Protein AF-A0A962HMC5-F1 (afdb_monomer)

Solvent-accessible surface area (backbone atoms only — not comparable to full-atom values): 5911 Å² total; per-residue (Å²): 144,56,72,70,59,53,52,52,27,29,50,52,40,50,54,43,51,53,44,22,71,74,70,74,47,76,68,97,73,74,73,48,78,47,66,48,95,51,89,89,47,53,77,46,81,44,69,82,60,66,77,52,39,62,54,16,44,52,54,43,50,52,52,51,51,52,50,49,52,26,64,74,68,76,48,77,93,68,88,63,99,66,74,98,73,76,86,82,81,79,83,78,131

Nearest PDB structures (foldseek):
  3l0a-assembly1_A  TM=6.924E-01  e=1.196E-01  Agathobacter rectalis ATCC 33656
  6ctd-assembly2_H  TM=3.389E-01  e=4.629E+00  Mycobacterium tuberculosis H37Ra
  3zqq-assembly1_C  TM=2.332E-01  e=1.598E+00  Bacillus phage SF6
  3z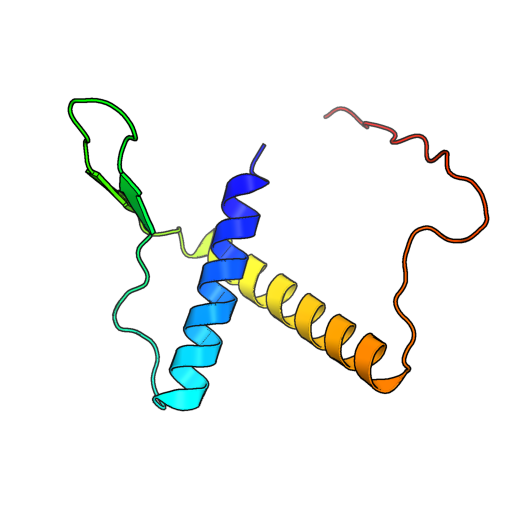qo-assembly1_A  TM=3.886E-01  e=7.878E+00  Bacillus phage SF6

Mean predicted aligned error: 8.07 Å

Sequence (93 aa):
DHSGLDSYAIQQAHYSAVYRHIAGHDPAAFVFLAVEKTPPYAIGIYQLPESLLMRAQTDWRAALNFWAECTASSQYPGYGNDDLMTVIDFYSK

Radius of gyration: 18.17 Å; Cα contacts (8 Å, |Δi|>4): 59; chains: 1; bounding box: 48×34×41 Å

Foldseek 3Di:
DCVVVLVVLLVCLVVQVVCCVVVVDGDPADWDWDFDPDPPRDIDIDDDDVVSNVVSNVVNVVVVVVVVVCVVVVHDDDPPPPDPDDDDDPPDD

Structure (mmCIF, N/CA/C/O backbone):
data_AF-A0A962HMC5-F1
#
_entry.id   AF-A0A962HMC5-F1
#
loop_
_atom_site.group_PDB
_atom_site.id
_atom_site.type_symbol
_atom_site.label_atom_id
_atom_site.label_alt_id
_atom_site.label_comp_id
_atom_site.label_asym_id
_atom_site.label_entity_id
_atom_site.label_seq_id
_atom_site.pdbx_PDB_ins_code
_atom_site.Cartn_x
_atom_site.Cartn_y
_atom_site.Cartn_z
_atom_site.occupancy
_atom_site.B_iso_or_equiv
_atom_site.auth_seq_id
_atom_site.auth_comp_id
_atom_site.auth_asym_id
_atom_site.auth_atom_id
_atom_site.pdbx_PDB_model_num
ATOM 1 N N . ASP A 1 1 ? 7.507 13.950 10.495 1.00 45.34 1 ASP A N 1
ATOM 2 C CA . ASP A 1 1 ? 7.184 12.586 10.942 1.00 45.34 1 ASP A CA 1
ATOM 3 C C . ASP A 1 1 ? 5.888 12.158 10.252 1.00 45.34 1 ASP A C 1
ATOM 5 O O . ASP A 1 1 ? 4.808 12.486 10.720 1.00 45.34 1 ASP A O 1
ATOM 9 N N . HIS A 1 2 ? 6.007 11.576 9.054 1.00 51.59 2 HIS A N 1
ATOM 10 C CA . HIS A 1 2 ? 4.885 11.133 8.203 1.00 51.59 2 HIS A CA 1
ATOM 11 C C . HIS A 1 2 ? 5.118 9.721 7.630 1.00 51.59 2 HIS A C 1
ATOM 13 O O . HIS A 1 2 ? 4.340 9.245 6.808 1.00 51.59 2 HIS A O 1
ATOM 19 N N . SER A 1 3 ? 6.172 9.026 8.074 1.00 61.34 3 SER A N 1
ATOM 20 C CA . SER A 1 3 ? 6.662 7.782 7.458 1.00 61.34 3 SER A CA 1
ATOM 21 C C . SER A 1 3 ? 5.632 6.646 7.471 1.00 61.34 3 SER A C 1
ATOM 23 O O . SER A 1 3 ? 5.569 5.845 6.536 1.00 61.34 3 SER A O 1
ATOM 25 N N . GLY A 1 4 ? 4.785 6.594 8.504 1.00 69.94 4 GLY A N 1
ATOM 26 C CA . GLY A 1 4 ? 3.696 5.621 8.588 1.00 69.94 4 GLY A CA 1
ATOM 27 C C . GLY A 1 4 ? 2.598 5.856 7.546 1.00 69.94 4 GLY A C 1
ATOM 28 O O . GLY A 1 4 ? 2.138 4.907 6.916 1.00 69.94 4 GLY A O 1
ATOM 29 N N . LEU A 1 5 ? 2.204 7.115 7.325 1.00 76.44 5 LEU A N 1
ATOM 30 C CA . LEU A 1 5 ? 1.157 7.468 6.358 1.00 76.44 5 LEU A CA 1
ATOM 31 C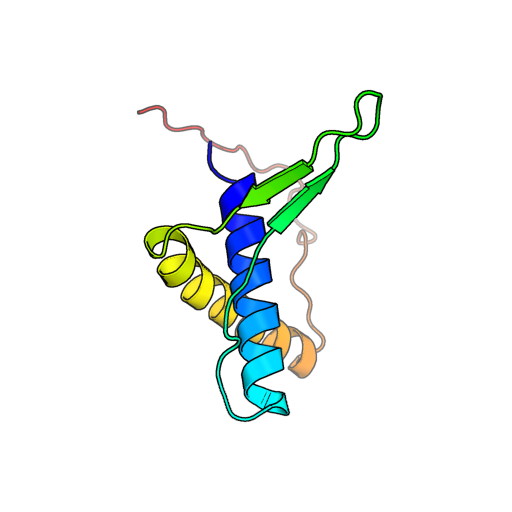 C . LEU A 1 5 ? 1.619 7.255 4.914 1.00 76.44 5 LEU A C 1
ATOM 33 O O . LEU A 1 5 ? 0.836 6.768 4.101 1.00 76.44 5 LEU A O 1
ATOM 37 N N . ASP A 1 6 ? 2.891 7.535 4.623 1.00 84.06 6 ASP A N 1
ATOM 38 C CA . ASP A 1 6 ? 3.490 7.293 3.305 1.00 84.06 6 ASP A CA 1
ATOM 39 C C . ASP A 1 6 ? 3.401 5.801 2.920 1.00 84.06 6 ASP A C 1
ATOM 41 O O . ASP A 1 6 ? 3.021 5.457 1.800 1.00 84.06 6 ASP A O 1
ATOM 45 N N . SER A 1 7 ? 3.643 4.895 3.874 1.00 89.25 7 SER A N 1
ATOM 46 C CA . SER A 1 7 ? 3.545 3.444 3.646 1.00 89.25 7 SER A CA 1
ATOM 47 C C . SER A 1 7 ? 2.106 2.981 3.373 1.00 89.25 7 SER A C 1
ATOM 49 O O . SER A 1 7 ? 1.872 2.160 2.482 1.00 89.25 7 SER A O 1
ATOM 51 N N . TYR A 1 8 ? 1.119 3.526 4.0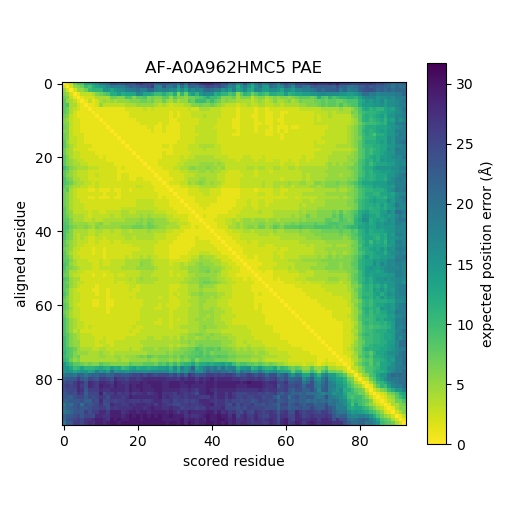95 1.00 94.06 8 TYR A N 1
ATOM 52 C CA . TYR A 1 8 ? -0.297 3.241 3.831 1.00 94.06 8 TYR A CA 1
ATOM 53 C C . TYR A 1 8 ? -0.754 3.793 2.475 1.00 94.06 8 TYR A C 1
ATOM 55 O O . TYR A 1 8 ? -1.522 3.137 1.772 1.00 94.06 8 TYR A O 1
ATOM 63 N N . ALA A 1 9 ? -0.250 4.956 2.063 1.00 95.31 9 ALA A N 1
ATOM 64 C CA . ALA A 1 9 ? -0.560 5.526 0.757 1.00 95.31 9 ALA A CA 1
ATOM 65 C C . ALA A 1 9 ? -0.033 4.643 -0.389 1.00 95.31 9 ALA A C 1
ATOM 67 O O . ALA A 1 9 ? -0.760 4.393 -1.354 1.00 95.31 9 ALA A O 1
ATOM 68 N N . ILE A 1 10 ? 1.180 4.089 -0.258 1.00 95.31 10 ILE A N 1
ATOM 69 C CA . ILE A 1 10 ? 1.731 3.117 -1.221 1.00 95.31 10 ILE A CA 1
ATOM 70 C C . ILE A 1 10 ? 0.880 1.842 -1.253 1.00 95.31 10 ILE A C 1
ATOM 72 O O . ILE A 1 10 ? 0.588 1.321 -2.332 1.00 95.31 10 ILE A O 1
ATOM 76 N N . GLN A 1 11 ? 0.428 1.355 -0.092 1.00 95.31 11 GLN A N 1
ATOM 77 C CA . GLN A 1 11 ? -0.473 0.205 -0.020 1.00 95.31 11 GLN A CA 1
ATOM 78 C C . GLN A 1 11 ? -1.784 0.461 -0.782 1.00 95.31 11 GLN A C 1
ATOM 80 O O . GLN A 1 11 ? -2.200 -0.380 -1.585 1.00 95.31 11 GLN A O 1
ATOM 85 N N . GLN A 1 12 ? -2.420 1.617 -0.567 1.00 96.94 12 GLN A N 1
ATOM 86 C CA . GLN A 1 12 ? -3.636 1.998 -1.286 1.00 96.94 12 GLN A CA 1
ATOM 87 C C . GLN A 1 12 ? -3.389 2.101 -2.796 1.00 96.94 12 GLN A C 1
ATOM 89 O O . GLN A 1 12 ? -4.188 1.571 -3.573 1.00 96.94 12 GLN A O 1
ATOM 94 N N . ALA A 1 13 ? -2.289 2.732 -3.223 1.00 96.00 13 ALA A N 1
ATOM 95 C CA . ALA A 1 13 ? -1.923 2.829 -4.636 1.00 96.00 13 ALA A CA 1
ATOM 96 C C . ALA A 1 13 ? -1.777 1.439 -5.279 1.00 96.00 13 ALA A C 1
ATOM 98 O O . ALA A 1 13 ? -2.375 1.178 -6.324 1.00 96.00 13 ALA A O 1
ATOM 99 N N . HIS A 1 14 ? -1.061 0.524 -4.619 1.00 96.75 14 HIS A N 1
ATOM 100 C CA . HIS A 1 14 ? -0.846 -0.835 -5.110 1.00 96.75 14 HIS A CA 1
ATOM 101 C C . HIS A 1 14 ? -2.155 -1.613 -5.268 1.00 96.75 14 HIS A C 1
ATOM 103 O O . HIS A 1 14 ? -2.459 -2.104 -6.356 1.00 96.75 14 HIS A O 1
ATOM 109 N N . TYR A 1 15 ? -2.958 -1.714 -4.207 1.00 97.38 15 TYR A N 1
ATOM 110 C CA . TYR A 1 15 ? -4.191 -2.500 -4.263 1.00 97.38 15 TYR A CA 1
ATOM 111 C C . TYR A 1 15 ? -5.230 -1.899 -5.207 1.00 97.38 15 TYR A C 1
ATOM 113 O O . TYR A 1 15 ? -5.907 -2.651 -5.906 1.00 97.38 15 TYR A O 1
ATOM 121 N N . SER A 1 16 ? -5.330 -0.569 -5.284 1.00 96.69 16 SER A N 1
ATOM 122 C CA . SER A 1 16 ? -6.255 0.087 -6.215 1.00 96.69 16 SER A CA 1
ATOM 123 C C . SER A 1 16 ? -5.842 -0.156 -7.669 1.00 96.69 16 SER A C 1
ATOM 125 O O . SER A 1 16 ? -6.692 -0.449 -8.507 1.00 96.69 16 SER A O 1
ATOM 127 N N . ALA A 1 17 ? -4.538 -0.114 -7.967 1.00 96.50 17 ALA A N 1
ATOM 128 C CA . ALA A 1 17 ? -4.020 -0.409 -9.300 1.00 96.50 17 ALA A CA 1
ATOM 129 C C . ALA A 1 17 ? -4.247 -1.874 -9.707 1.00 96.50 17 ALA A C 1
ATOM 131 O O . ALA A 1 17 ? -4.694 -2.135 -10.824 1.00 96.50 17 ALA A O 1
ATOM 132 N N . VAL A 1 18 ? -3.986 -2.828 -8.805 1.00 97.00 18 VAL A N 1
ATOM 133 C CA . VAL A 1 18 ? -4.247 -4.258 -9.048 1.00 97.00 18 VAL A CA 1
ATOM 134 C C . VAL A 1 18 ? -5.742 -4.515 -9.230 1.00 97.00 18 VAL A C 1
ATOM 136 O O . VAL A 1 18 ? -6.131 -5.202 -10.173 1.00 97.00 18 VAL A O 1
ATOM 139 N N . TYR A 1 19 ? -6.590 -3.926 -8.381 1.00 98.25 19 TYR A N 1
ATOM 140 C CA . TYR A 1 19 ? -8.042 -4.019 -8.519 1.00 98.25 19 TYR A CA 1
ATOM 141 C C . TYR A 1 19 ? -8.489 -3.520 -9.891 1.00 98.25 19 TYR A C 1
ATOM 143 O O . TYR A 1 19 ? -9.149 -4.258 -10.615 1.00 98.25 19 TYR A O 1
ATOM 151 N N . ARG A 1 20 ? -8.068 -2.314 -10.289 1.00 97.69 20 ARG A N 1
ATOM 152 C CA . ARG A 1 20 ? -8.396 -1.742 -11.598 1.00 97.69 20 ARG A CA 1
ATOM 153 C C . ARG A 1 20 ? -7.935 -2.631 -12.746 1.00 97.69 20 ARG A C 1
ATOM 155 O O . ARG A 1 20 ? -8.668 -2.787 -13.718 1.00 97.69 20 ARG A O 1
ATOM 162 N N . HIS A 1 21 ? -6.741 -3.210 -12.643 1.00 97.62 21 HIS A N 1
ATOM 163 C CA . HIS A 1 21 ? -6.209 -4.106 -13.666 1.00 97.62 21 HIS A CA 1
ATOM 164 C C . HIS A 1 21 ? -7.092 -5.346 -13.874 1.00 97.62 21 HIS A C 1
ATOM 166 O O . HIS A 1 21 ? -7.288 -5.765 -15.010 1.00 97.62 21 HIS A O 1
ATOM 172 N N . ILE A 1 22 ? -7.648 -5.903 -12.795 1.00 98.25 22 ILE A N 1
ATOM 173 C CA . ILE A 1 22 ? -8.476 -7.116 -12.836 1.00 98.25 22 ILE A CA 1
ATOM 174 C C . ILE A 1 22 ? -9.946 -6.793 -13.153 1.00 98.25 22 ILE A C 1
ATOM 176 O O . ILE A 1 22 ? -10.570 -7.484 -13.952 1.00 98.25 22 ILE A O 1
ATOM 180 N N . ALA A 1 23 ? -10.508 -5.756 -12.528 1.00 98.06 23 ALA A N 1
ATOM 181 C CA . ALA A 1 23 ? -11.926 -5.399 -12.611 1.00 98.06 23 ALA A CA 1
ATOM 182 C C . ALA A 1 23 ? -12.267 -4.476 -13.795 1.00 98.06 23 ALA A C 1
ATOM 184 O O . ALA A 1 23 ? -13.432 -4.355 -14.168 1.00 98.06 23 ALA A O 1
ATOM 185 N N . GLY A 1 24 ? -11.275 -3.802 -14.385 1.00 98.44 24 GLY A N 1
ATOM 186 C CA . GLY A 1 24 ? -11.464 -2.862 -15.494 1.00 98.44 24 GLY A CA 1
ATOM 187 C C . GLY A 1 24 ? -11.945 -1.462 -15.088 1.00 98.44 24 GLY A C 1
ATOM 188 O O . GLY A 1 24 ? -12.130 -0.614 -15.959 1.00 98.44 24 GLY A O 1
ATOM 189 N N . HIS A 1 25 ? -12.122 -1.187 -13.793 1.00 97.69 25 HIS A N 1
ATOM 190 C CA . HIS A 1 25 ? -12.499 0.127 -13.263 1.00 97.69 25 HIS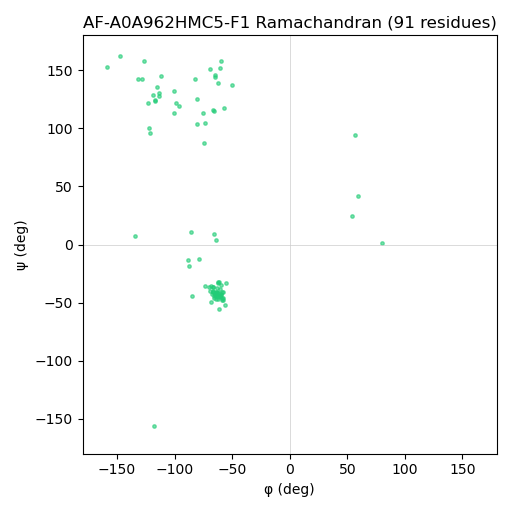 A CA 1
ATOM 191 C C . HIS A 1 25 ? -11.890 0.373 -11.875 1.00 97.69 25 HIS A C 1
ATOM 193 O O . HIS A 1 25 ? -11.463 -0.561 -11.199 1.00 97.69 25 HIS A O 1
ATOM 199 N N . ASP A 1 26 ? -11.850 1.632 -11.437 1.00 95.88 26 ASP A N 1
ATOM 200 C CA . ASP A 1 26 ? -11.344 1.995 -10.109 1.00 95.88 26 ASP A CA 1
ATOM 201 C C . ASP A 1 26 ? -12.291 1.499 -8.990 1.00 95.88 26 ASP A C 1
ATOM 203 O O . ASP A 1 26 ? -13.501 1.357 -9.219 1.00 95.88 26 ASP A O 1
ATOM 207 N N . PRO A 1 27 ? -11.780 1.206 -7.777 1.00 95.94 27 PRO A N 1
ATOM 208 C CA . PRO A 1 27 ? -12.634 0.867 -6.643 1.00 95.94 27 PRO A CA 1
ATOM 209 C C . PRO A 1 27 ? -13.504 2.068 -6.246 1.00 95.94 27 PRO A C 1
ATOM 211 O O . PRO A 1 27 ? -13.058 3.211 -6.293 1.00 95.94 27 PRO A O 1
ATOM 214 N N . ALA A 1 28 ? -14.733 1.810 -5.788 1.00 95.69 28 ALA A N 1
ATOM 215 C CA . ALA A 1 28 ? -15.644 2.876 -5.352 1.00 95.69 28 ALA A CA 1
ATOM 216 C C . ALA A 1 28 ? -15.102 3.670 -4.148 1.00 95.69 28 ALA A C 1
ATOM 218 O O . ALA A 1 28 ? -15.358 4.864 -4.021 1.00 95.69 28 ALA A O 1
ATOM 219 N N . ALA A 1 29 ? -14.359 3.000 -3.263 1.00 94.44 29 ALA A N 1
ATOM 220 C CA . ALA A 1 29 ? -13.621 3.614 -2.170 1.00 94.44 29 ALA A CA 1
ATOM 221 C C . ALA A 1 29 ? -12.495 2.684 -1.706 1.00 94.44 29 ALA A C 1
ATOM 223 O O . ALA A 1 29 ? -12.614 1.460 -1.783 1.00 94.44 29 ALA A O 1
ATOM 224 N N . PHE A 1 30 ? -11.438 3.276 -1.154 1.00 96.44 30 PHE A N 1
ATOM 225 C CA . PHE A 1 30 ? -10.439 2.574 -0.358 1.00 96.44 30 PHE A CA 1
ATOM 226 C C . PHE A 1 30 ? -10.473 3.154 1.055 1.00 96.44 30 PHE A C 1
ATOM 228 O O . PHE A 1 30 ? -10.361 4.369 1.226 1.00 96.44 30 PHE A O 1
ATOM 235 N N . VAL A 1 31 ? -10.671 2.305 2.062 1.00 96.69 31 VAL A N 1
ATOM 236 C CA . VAL A 1 31 ? -10.754 2.727 3.464 1.00 96.69 31 VAL A CA 1
ATOM 237 C C . VAL A 1 31 ? -9.865 1.861 4.340 1.00 96.69 31 VAL A C 1
ATOM 239 O O . VAL A 1 31 ? -9.780 0.648 4.157 1.00 96.69 31 VAL A O 1
ATOM 242 N N . PHE A 1 32 ? -9.237 2.492 5.323 1.00 96.19 32 PHE A N 1
ATOM 243 C CA . PHE A 1 32 ? -8.506 1.818 6.384 1.00 96.19 32 PHE A CA 1
ATOM 244 C C . PHE A 1 32 ? -9.421 1.678 7.591 1.00 96.19 32 PHE A C 1
ATOM 246 O O . PHE A 1 32 ? -9.880 2.678 8.143 1.00 96.19 32 PHE A O 1
ATOM 253 N N . LEU A 1 33 ? -9.685 0.438 7.993 1.00 96.88 33 LEU A N 1
ATOM 254 C CA . LEU A 1 33 ? -10.439 0.125 9.199 1.00 96.88 33 LEU A CA 1
ATOM 255 C C . LEU A 1 33 ? -9.453 -0.245 10.310 1.00 96.88 33 LEU A C 1
ATOM 257 O O . LEU A 1 33 ? -8.765 -1.261 10.223 1.00 96.88 33 LEU A O 1
ATOM 261 N N . ALA A 1 34 ? -9.377 0.588 11.344 1.00 96.56 34 ALA A N 1
ATOM 262 C CA . ALA A 1 34 ? -8.597 0.314 12.542 1.00 96.56 34 ALA A CA 1
ATOM 263 C C . ALA A 1 34 ? -9.525 -0.183 13.651 1.00 96.56 34 ALA A C 1
ATOM 265 O O . ALA A 1 34 ? -10.558 0.432 13.916 1.00 96.56 34 ALA A O 1
ATOM 266 N N . VAL A 1 35 ? -9.142 -1.280 14.305 1.00 98.00 35 VAL A N 1
ATOM 267 C CA . VAL A 1 35 ? -9.840 -1.822 15.477 1.00 98.00 35 VAL A CA 1
ATOM 268 C C . VAL A 1 35 ? -8.879 -1.810 16.652 1.00 98.00 35 VAL A C 1
ATOM 270 O O . VAL A 1 35 ? -7.756 -2.314 16.547 1.00 98.00 35 VAL A O 1
ATOM 273 N N . GLU A 1 36 ? -9.309 -1.245 17.775 1.00 98.12 36 GLU A N 1
ATOM 274 C CA . GLU A 1 36 ? -8.547 -1.334 19.016 1.00 98.12 36 GLU A CA 1
ATOM 275 C C . GLU A 1 36 ? -8.412 -2.794 19.459 1.00 98.12 36 GLU A C 1
ATOM 277 O O . GLU A 1 36 ? -9.354 -3.579 19.387 1.00 98.12 36 GLU A O 1
ATOM 282 N N . LYS A 1 37 ? -7.228 -3.177 19.946 1.00 97.50 37 LYS A N 1
ATOM 283 C CA . LYS A 1 37 ? -6.962 -4.564 20.371 1.00 97.50 37 LYS A CA 1
ATOM 284 C C . LYS A 1 37 ? -7.530 -4.897 21.753 1.00 97.50 37 LYS A C 1
ATOM 286 O O . LYS A 1 37 ? -7.548 -6.063 22.138 1.00 97.50 37 LYS A O 1
ATOM 291 N N . THR A 1 38 ? -7.957 -3.890 22.507 1.00 97.12 38 THR A N 1
ATOM 292 C CA . THR A 1 38 ? -8.472 -4.011 23.874 1.00 97.12 38 THR A CA 1
ATOM 293 C C . THR A 1 38 ? -9.845 -3.357 23.980 1.00 97.12 38 THR A C 1
ATOM 295 O O . THR A 1 38 ? -10.149 -2.477 23.172 1.00 97.12 38 THR A O 1
ATOM 298 N N . PRO A 1 39 ? -10.667 -3.739 24.974 1.00 96.44 39 PRO A N 1
ATOM 299 C CA . PRO A 1 39 ? -11.945 -3.080 25.217 1.00 96.44 39 PRO A CA 1
ATOM 300 C C . PRO A 1 39 ? -11.787 -1.547 25.292 1.00 96.44 39 PRO A C 1
ATOM 302 O O . PRO A 1 39 ? -10.831 -1.084 25.921 1.00 96.44 39 PRO A O 1
ATOM 305 N N . PRO A 1 40 ? -12.694 -0.770 24.670 1.00 96.00 40 PRO A N 1
ATOM 306 C CA . PRO A 1 40 ? -13.999 -1.186 24.145 1.00 96.00 40 PRO A CA 1
ATOM 307 C C . PRO A 1 40 ? -13.999 -1.758 22.710 1.00 96.00 40 PRO A C 1
ATOM 309 O O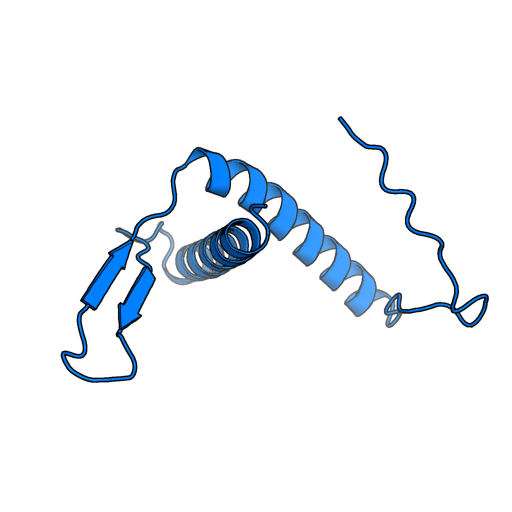 . PRO A 1 40 ? -15.083 -1.962 22.169 1.00 96.00 40 PRO A O 1
ATOM 312 N N . TYR A 1 41 ? -12.836 -2.047 22.105 1.00 96.12 41 TYR A N 1
ATOM 313 C CA . TYR A 1 41 ? -12.706 -2.496 20.706 1.00 96.12 41 TYR A CA 1
ATOM 314 C C . TYR A 1 41 ? -13.285 -1.480 19.713 1.00 96.12 41 TYR A C 1
ATOM 316 O O . TYR A 1 41 ? -13.992 -1.843 18.769 1.00 96.12 41 TYR A O 1
ATOM 324 N N . ALA A 1 42 ? -13.025 -0.190 19.951 1.00 97.81 42 ALA A N 1
ATOM 325 C CA . ALA A 1 42 ? -13.551 0.862 19.098 1.00 97.81 42 ALA A CA 1
ATOM 326 C C . ALA A 1 42 ? -13.049 0.719 17.652 1.00 97.81 42 ALA A C 1
ATOM 328 O O . ALA A 1 42 ? -11.966 0.184 17.390 1.00 97.81 42 ALA A O 1
ATOM 329 N N . ILE A 1 43 ? -13.860 1.216 16.716 1.00 98.12 43 ILE A N 1
ATOM 330 C CA . ILE A 1 43 ? -13.595 1.166 15.278 1.00 98.12 43 ILE A CA 1
ATOM 331 C C . ILE A 1 43 ? -13.366 2.585 14.761 1.00 98.12 43 ILE A C 1
ATOM 333 O O . ILE A 1 43 ? -14.184 3.476 14.992 1.00 98.12 43 ILE A O 1
ATOM 337 N N . GLY A 1 44 ? -12.283 2.767 14.008 1.00 97.44 44 GLY A N 1
ATOM 338 C CA . GLY A 1 44 ? -12.023 3.953 13.198 1.00 97.44 44 GLY A CA 1
ATOM 339 C C . GLY A 1 44 ? -12.010 3.601 11.713 1.00 97.44 44 GLY A C 1
ATOM 340 O O . GLY A 1 44 ? -11.409 2.602 11.321 1.00 97.44 44 GLY A O 1
ATOM 341 N N . ILE A 1 45 ? -12.666 4.417 10.886 1.00 97.50 45 ILE A N 1
ATOM 342 C CA . ILE A 1 45 ? -12.670 4.281 9.424 1.00 97.50 45 ILE A CA 1
ATOM 343 C C . ILE A 1 45 ? -12.022 5.531 8.843 1.00 97.50 45 ILE A C 1
ATOM 345 O O . ILE A 1 45 ? -12.478 6.644 9.105 1.00 97.50 45 ILE A O 1
ATOM 349 N N . TYR A 1 46 ? -10.971 5.344 8.051 1.00 95.69 46 TYR A N 1
ATOM 350 C CA . TYR A 1 46 ? -10.153 6.437 7.540 1.00 95.69 46 TYR A CA 1
ATOM 351 C C . TYR A 1 46 ? -9.996 6.359 6.027 1.00 95.69 46 TYR A C 1
ATOM 353 O O . TYR A 1 46 ? -9.826 5.282 5.454 1.00 95.69 46 TYR A O 1
ATOM 361 N N . GLN A 1 47 ? -9.998 7.528 5.398 1.00 95.25 47 GLN A N 1
ATOM 362 C CA . GLN A 1 47 ? -9.550 7.728 4.027 1.00 95.25 47 GLN A CA 1
ATOM 363 C C . GLN A 1 47 ? -8.272 8.554 4.053 1.00 95.25 47 GLN A C 1
ATOM 365 O O . GLN A 1 47 ? -8.115 9.442 4.895 1.00 95.25 47 GLN A O 1
ATOM 370 N N . LEU A 1 48 ? -7.361 8.261 3.133 1.00 92.88 48 LEU A N 1
ATOM 371 C CA . LEU A 1 48 ? -6.166 9.071 2.966 1.00 92.88 48 LEU A CA 1
ATOM 372 C C . LEU A 1 48 ? -6.482 10.304 2.108 1.00 92.88 48 LEU A C 1
ATOM 374 O O . LEU A 1 48 ? -7.258 10.201 1.157 1.00 92.88 48 LEU A O 1
ATOM 378 N N . PRO A 1 49 ? -5.890 11.469 2.419 1.00 90.81 49 PRO A N 1
ATOM 379 C CA . PRO A 1 49 ? -6.020 12.653 1.584 1.00 90.81 49 PRO A CA 1
ATOM 380 C C . PRO A 1 49 ? -5.359 12.435 0.218 1.00 90.81 49 PRO A C 1
ATOM 382 O O . PRO A 1 49 ? -4.282 11.847 0.120 1.00 90.81 49 PRO A O 1
ATOM 385 N N . GLU A 1 50 ? -5.964 12.998 -0.827 1.00 88.31 50 GLU A N 1
ATOM 386 C CA . GLU A 1 50 ? -5.492 12.883 -2.215 1.00 88.31 50 GLU A CA 1
ATOM 387 C C . GLU A 1 50 ? -4.035 13.339 -2.401 1.00 88.31 50 GLU A C 1
ATOM 389 O O . GLU A 1 50 ? -3.282 12.766 -3.187 1.00 88.31 50 GLU A O 1
ATOM 394 N N . SER A 1 51 ? -3.595 14.336 -1.626 1.00 88.25 51 SER A N 1
ATOM 395 C CA . SER A 1 51 ? -2.218 14.840 -1.671 1.00 88.25 51 SER A CA 1
ATOM 396 C C . SER A 1 51 ? -1.168 13.771 -1.352 1.00 88.25 51 SER A C 1
ATOM 398 O O . SER A 1 51 ? -0.097 13.781 -1.958 1.00 88.25 51 SER A O 1
ATOM 400 N N . LEU A 1 52 ? -1.469 12.830 -0.450 1.00 88.06 52 LEU A N 1
ATOM 401 C CA . LEU A 1 52 ? -0.588 11.696 -0.156 1.00 88.06 52 LEU A CA 1
ATOM 402 C C . LEU A 1 52 ? -0.610 10.660 -1.286 1.00 88.06 52 LEU A C 1
ATOM 404 O O . LEU A 1 52 ? 0.423 10.072 -1.604 1.00 88.06 52 LEU A O 1
ATOM 408 N N . LEU A 1 53 ? -1.767 10.462 -1.920 1.00 89.81 53 LEU A N 1
ATOM 409 C CA . LEU A 1 53 ? -1.948 9.457 -2.967 1.00 89.81 53 LEU A CA 1
ATOM 410 C C . LEU A 1 53 ? -1.187 9.807 -4.246 1.00 89.81 53 LEU A C 1
ATOM 412 O O . LEU A 1 53 ? -0.559 8.926 -4.828 1.00 89.81 53 LEU A O 1
ATOM 416 N N . MET A 1 54 ? -1.170 11.080 -4.651 1.00 89.62 54 MET A N 1
ATOM 417 C CA . MET A 1 54 ? -0.426 11.519 -5.840 1.00 89.62 54 MET A CA 1
ATOM 418 C C . MET A 1 54 ? 1.071 11.190 -5.742 1.00 89.62 54 MET A C 1
ATOM 420 O O . MET A 1 54 ? 1.663 10.636 -6.673 1.00 89.62 54 MET A O 1
ATOM 424 N N . ARG A 1 55 ? 1.689 11.486 -4.591 1.00 89.56 55 ARG A N 1
ATOM 425 C CA . ARG A 1 55 ? 3.096 11.148 -4.344 1.00 89.56 55 ARG A CA 1
ATOM 426 C C . ARG A 1 55 ? 3.294 9.634 -4.284 1.00 89.56 55 ARG A C 1
ATOM 428 O O . ARG A 1 55 ? 4.163 9.104 -4.970 1.00 89.56 55 ARG A O 1
ATOM 435 N N . ALA A 1 56 ? 2.430 8.934 -3.555 1.00 92.88 56 ALA A N 1
ATOM 436 C CA . ALA A 1 56 ? 2.522 7.489 -3.402 1.00 92.88 56 ALA A CA 1
ATOM 437 C C . ALA A 1 56 ? 2.369 6.717 -4.717 1.00 92.88 56 ALA A C 1
ATOM 439 O O . ALA A 1 56 ? 3.007 5.685 -4.877 1.00 92.88 56 ALA A O 1
ATOM 440 N N . GLN A 1 57 ? 1.576 7.198 -5.678 1.00 93.69 57 GLN A N 1
ATOM 441 C CA . GLN A 1 57 ? 1.486 6.586 -7.009 1.00 93.69 57 GLN A CA 1
ATOM 442 C C . GLN A 1 57 ? 2.820 6.655 -7.764 1.00 93.69 57 GLN A C 1
ATOM 444 O O . GLN A 1 57 ? 3.182 5.705 -8.463 1.00 93.69 57 GLN A O 1
ATOM 449 N N . THR A 1 58 ? 3.555 7.757 -7.606 1.00 93.06 58 THR A N 1
ATOM 450 C CA . THR A 1 58 ? 4.884 7.928 -8.208 1.00 93.06 58 THR A CA 1
ATOM 451 C C . THR A 1 58 ? 5.885 6.981 -7.551 1.00 93.06 58 THR A C 1
ATOM 453 O O . THR A 1 58 ? 6.544 6.209 -8.250 1.00 93.06 58 THR A O 1
ATOM 456 N N . ASP A 1 59 ? 5.927 6.963 -6.217 1.00 92.94 59 ASP A N 1
ATOM 457 C CA . ASP A 1 59 ? 6.825 6.100 -5.440 1.00 92.94 59 ASP A CA 1
ATOM 458 C C . ASP A 1 59 ? 6.524 4.609 -5.677 1.00 92.94 59 ASP A C 1
ATOM 460 O O . ASP A 1 59 ? 7.427 3.804 -5.902 1.00 92.94 59 ASP A O 1
ATOM 464 N N . TRP A 1 60 ? 5.241 4.241 -5.723 1.00 95.62 60 TRP A N 1
ATOM 465 C CA . TRP A 1 60 ? 4.776 2.897 -6.062 1.00 95.62 60 TRP A CA 1
ATOM 466 C C . TRP A 1 60 ? 5.241 2.464 -7.456 1.00 95.62 60 TRP A C 1
ATOM 468 O O . TRP A 1 60 ? 5.740 1.349 -7.625 1.00 95.62 60 TRP A O 1
ATOM 478 N N . ARG A 1 61 ? 5.112 3.336 -8.465 1.00 95.62 61 ARG A N 1
ATOM 479 C CA . ARG A 1 61 ? 5.555 3.026 -9.829 1.00 95.62 61 ARG A CA 1
ATOM 480 C C . ARG A 1 61 ? 7.068 2.835 -9.889 1.00 95.62 61 ARG A C 1
ATOM 482 O O . ARG A 1 61 ? 7.525 1.895 -10.536 1.00 95.62 61 ARG A O 1
ATOM 489 N N . ALA A 1 62 ? 7.825 3.700 -9.217 1.00 94.69 62 ALA A N 1
ATOM 490 C CA . ALA A 1 62 ? 9.275 3.585 -9.134 1.00 94.69 62 ALA A CA 1
ATOM 491 C C . ALA A 1 62 ? 9.693 2.261 -8.476 1.00 94.69 62 ALA A C 1
ATOM 493 O O . ALA A 1 62 ? 10.536 1.551 -9.020 1.00 94.69 62 ALA A O 1
ATOM 494 N N . ALA A 1 63 ? 9.041 1.879 -7.374 1.00 94.12 63 ALA A N 1
ATOM 495 C CA . ALA A 1 63 ? 9.295 0.614 -6.692 1.00 94.12 63 ALA A CA 1
ATOM 496 C C . ALA A 1 63 ? 9.002 -0.607 -7.582 1.00 94.12 63 ALA A C 1
ATOM 498 O O . ALA A 1 63 ? 9.790 -1.550 -7.605 1.00 94.12 63 ALA A O 1
ATOM 499 N N . LEU A 1 64 ? 7.909 -0.588 -8.357 1.00 95.94 64 LEU A N 1
ATOM 500 C CA . LEU A 1 64 ? 7.598 -1.667 -9.301 1.00 95.94 64 LEU A CA 1
ATOM 501 C C . LEU A 1 64 ? 8.607 -1.765 -10.449 1.00 95.94 64 LEU A C 1
ATOM 503 O O . LEU A 1 64 ? 8.978 -2.874 -10.829 1.00 95.94 64 LEU A O 1
ATOM 507 N N . ASN A 1 65 ? 9.054 -0.632 -10.995 1.00 96.94 65 ASN A N 1
ATOM 508 C CA . ASN A 1 65 ? 10.072 -0.619 -12.046 1.00 96.94 65 ASN A CA 1
ATOM 509 C C . ASN A 1 65 ? 11.398 -1.182 -11.522 1.00 96.94 65 ASN A C 1
ATOM 511 O O . ASN A 1 65 ? 11.969 -2.079 -12.136 1.00 96.94 65 ASN A O 1
ATOM 515 N N . PHE A 1 66 ? 11.830 -0.728 -10.345 1.00 95.25 66 PHE A N 1
ATOM 516 C CA . PHE A 1 66 ? 13.034 -1.228 -9.691 1.00 95.25 66 PHE A CA 1
ATOM 517 C C . PHE A 1 66 ? 12.946 -2.731 -9.396 1.00 95.25 66 PHE A C 1
ATOM 519 O O . PHE A 1 66 ? 13.881 -3.484 -9.666 1.00 95.25 66 PHE A O 1
ATOM 526 N N . TRP A 1 67 ? 11.793 -3.199 -8.909 1.00 95.56 67 TRP A N 1
ATOM 527 C CA . TRP A 1 67 ? 11.538 -4.625 -8.717 1.00 95.56 67 TRP A CA 1
ATOM 5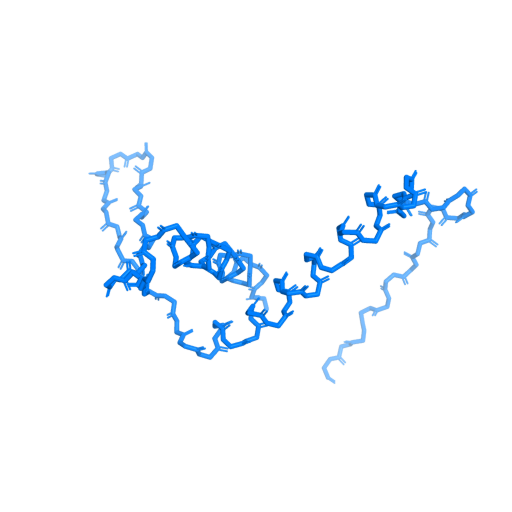28 C C . TRP A 1 67 ? 11.640 -5.414 -10.030 1.00 95.56 67 TRP A C 1
ATOM 530 O O . TRP A 1 67 ? 12.249 -6.486 -10.059 1.00 95.56 67 TRP A O 1
ATOM 540 N N . ALA A 1 68 ? 11.075 -4.892 -11.121 1.00 97.25 68 ALA A N 1
ATOM 541 C CA . ALA A 1 68 ? 11.144 -5.523 -12.435 1.00 97.25 68 ALA A CA 1
ATOM 542 C C . ALA A 1 68 ? 12.591 -5.617 -12.950 1.00 97.25 68 ALA A C 1
ATOM 544 O O . ALA A 1 68 ? 12.987 -6.670 -13.449 1.00 97.25 68 ALA A O 1
ATOM 545 N N . GLU A 1 69 ? 13.395 -4.566 -12.775 1.00 96.88 69 GLU A N 1
ATOM 546 C CA . GLU A 1 69 ? 14.824 -4.550 -13.117 1.00 96.88 69 GLU A CA 1
ATOM 547 C C . GLU A 1 69 ? 15.622 -5.576 -12.302 1.00 96.88 69 GLU A C 1
ATOM 549 O O . GLU A 1 69 ? 16.390 -6.360 -12.870 1.00 96.88 69 GLU A O 1
ATOM 554 N N . CYS A 1 70 ? 15.405 -5.626 -10.984 1.00 96.31 70 CYS A N 1
ATOM 555 C CA . CYS A 1 70 ? 16.052 -6.602 -10.106 1.00 96.31 70 CYS A CA 1
ATOM 556 C C . CYS A 1 70 ? 15.692 -8.036 -10.511 1.00 96.31 70 CYS A C 1
ATOM 558 O O . CYS A 1 70 ? 16.555 -8.905 -10.629 1.00 96.31 70 CYS A O 1
ATOM 560 N N . THR A 1 71 ? 14.410 -8.272 -10.800 1.00 97.25 71 THR A N 1
ATOM 561 C CA . THR A 1 71 ? 13.908 -9.585 -11.217 1.00 97.25 71 THR A CA 1
ATOM 562 C C . THR A 1 71 ? 14.493 -10.003 -12.569 1.00 97.25 71 THR A C 1
ATOM 564 O O . THR A 1 71 ? 14.922 -11.144 -12.724 1.00 97.25 71 THR A O 1
ATOM 567 N N . ALA A 1 72 ? 14.561 -9.088 -13.543 1.00 97.62 72 ALA A N 1
ATOM 568 C CA . ALA A 1 72 ? 15.109 -9.359 -14.872 1.00 97.62 72 ALA A CA 1
ATOM 569 C C . ALA A 1 72 ? 16.627 -9.607 -14.854 1.00 97.62 72 ALA A C 1
ATOM 571 O O . ALA A 1 72 ? 17.127 -10.439 -15.608 1.00 97.62 72 ALA A O 1
ATOM 572 N N . SER A 1 73 ? 17.359 -8.899 -13.992 1.00 95.81 73 SER A N 1
ATOM 573 C CA . SER A 1 73 ? 18.817 -9.021 -13.860 1.00 95.81 73 SER A CA 1
ATOM 574 C C . SER A 1 73 ? 19.265 -10.104 -12.873 1.00 95.81 73 SER A C 1
ATOM 576 O O . SER A 1 73 ? 20.444 -10.455 -12.861 1.00 95.81 73 SER A O 1
ATOM 578 N N . SER A 1 74 ? 18.353 -10.638 -12.048 1.00 95.00 74 SER A N 1
ATOM 579 C CA . SER A 1 74 ? 18.667 -11.480 -10.880 1.00 95.00 74 SER A CA 1
ATOM 580 C C . SER A 1 74 ? 19.648 -10.825 -9.895 1.00 95.00 74 SER A C 1
ATOM 582 O O . SER A 1 74 ? 20.345 -11.516 -9.151 1.00 95.00 74 SER A O 1
ATOM 584 N N . GLN A 1 75 ? 19.705 -9.492 -9.882 1.00 92.06 75 GLN A N 1
ATOM 585 C CA . GLN A 1 75 ? 20.532 -8.702 -8.976 1.00 92.06 75 GLN A CA 1
ATOM 586 C C . GLN A 1 75 ? 19.623 -7.910 -8.045 1.00 92.06 75 GLN A C 1
ATOM 588 O O . GLN A 1 75 ? 18.738 -7.193 -8.497 1.00 92.06 75 GLN A O 1
ATOM 593 N N . TYR A 1 76 ? 19.855 -8.030 -6.742 1.00 90.25 76 TYR A N 1
ATOM 594 C CA . TYR A 1 76 ? 19.056 -7.369 -5.714 1.00 90.25 76 TYR A CA 1
ATOM 595 C C . TYR A 1 76 ? 19.992 -6.506 -4.873 1.00 90.25 76 TYR A C 1
ATOM 597 O O . TYR A 1 76 ? 20.710 -7.048 -4.028 1.00 90.25 76 TYR A O 1
ATOM 605 N N . PRO A 1 77 ? 20.042 -5.187 -5.127 1.00 87.06 77 PRO A N 1
ATOM 606 C CA . PRO A 1 77 ? 20.874 -4.282 -4.352 1.00 87.06 77 PRO A CA 1
ATOM 607 C C . PRO A 1 77 ? 20.513 -4.376 -2.865 1.00 87.06 77 PRO A C 1
ATOM 609 O O . PRO A 1 77 ? 19.379 -4.113 -2.470 1.00 87.06 77 PRO A O 1
ATOM 612 N N . GLY A 1 78 ? 21.479 -4.795 -2.053 1.00 79.06 78 GLY A N 1
ATOM 613 C CA . GLY A 1 78 ? 21.405 -4.792 -0.594 1.00 79.06 78 GLY A CA 1
ATOM 614 C C . GLY A 1 78 ? 22.479 -3.877 -0.015 1.00 79.06 78 GLY A C 1
ATOM 615 O O . GLY A 1 78 ? 22.990 -2.991 -0.699 1.00 79.06 78 GLY A O 1
ATOM 616 N N . TYR A 1 79 ? 22.873 -4.118 1.232 1.00 67.81 79 TYR A N 1
ATOM 617 C CA . TYR A 1 79 ? 24.105 -3.535 1.757 1.00 67.81 79 TYR A CA 1
ATOM 618 C C . TYR A 1 79 ? 25.283 -4.154 0.989 1.00 67.81 79 TYR A C 1
ATOM 620 O O . TYR A 1 79 ? 25.459 -5.372 1.013 1.00 67.81 79 TYR A O 1
ATOM 628 N N . GLY A 1 80 ? 26.027 -3.342 0.234 1.00 59.69 80 GLY A N 1
ATOM 629 C CA . GLY A 1 80 ? 27.234 -3.794 -0.459 1.00 59.69 80 GLY A CA 1
ATOM 630 C C . GLY A 1 80 ? 28.268 -4.332 0.535 1.00 59.69 80 GLY A C 1
ATOM 631 O O . GLY A 1 80 ? 28.250 -3.975 1.709 1.00 59.69 80 GLY A O 1
ATOM 632 N N . ASN A 1 81 ? 29.188 -5.175 0.068 1.00 54.84 81 ASN A N 1
ATOM 633 C CA . ASN A 1 81 ? 30.283 -5.723 0.882 1.00 54.84 81 ASN A CA 1
ATOM 634 C C . ASN A 1 81 ? 31.316 -4.678 1.359 1.00 54.84 81 ASN A C 1
ATOM 636 O O . ASN A 1 81 ? 32.322 -5.077 1.934 1.00 54.84 81 ASN A O 1
ATOM 640 N N . ASP A 1 82 ? 31.068 -3.382 1.172 1.00 54.94 82 A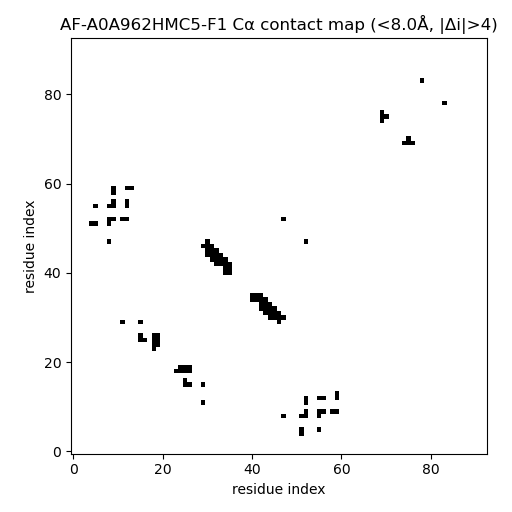SP A N 1
ATOM 641 C CA . ASP A 1 82 ? 31.940 -2.305 1.627 1.00 54.94 82 ASP A CA 1
ATOM 642 C C . ASP A 1 82 ? 31.151 -1.348 2.535 1.00 54.94 82 ASP A C 1
ATOM 644 O O . ASP A 1 82 ? 30.116 -0.800 2.156 1.00 54.94 82 ASP A O 1
ATOM 648 N N . ASP A 1 83 ? 31.670 -1.212 3.756 1.00 52.16 83 ASP A N 1
ATOM 649 C CA . ASP A 1 83 ? 31.313 -0.282 4.829 1.00 52.16 83 ASP A CA 1
ATOM 650 C C . ASP A 1 83 ? 29.857 -0.279 5.337 1.00 52.16 83 ASP A C 1
ATOM 652 O O . ASP A 1 83 ? 28.986 0.487 4.930 1.00 52.16 83 ASP A O 1
ATOM 656 N N . LEU A 1 84 ? 29.649 -1.059 6.407 1.00 58.59 84 LEU A N 1
ATOM 657 C CA . LEU A 1 84 ? 28.442 -1.104 7.253 1.00 58.59 84 LEU A CA 1
ATOM 658 C C . LEU A 1 84 ? 28.151 0.201 8.027 1.00 58.59 84 LEU A C 1
ATOM 660 O O . LEU A 1 84 ? 27.230 0.237 8.844 1.00 58.59 84 LEU A O 1
ATOM 664 N N . MET A 1 85 ? 28.935 1.260 7.816 1.00 52.34 85 MET A N 1
ATOM 665 C CA . MET A 1 85 ? 28.849 2.512 8.563 1.00 52.34 85 MET A CA 1
ATOM 666 C C . MET A 1 85 ? 28.572 3.681 7.625 1.00 52.34 85 MET A C 1
ATOM 668 O O . MET A 1 85 ? 29.478 4.285 7.062 1.00 52.34 85 MET A O 1
ATOM 672 N N . THR A 1 86 ? 27.297 4.045 7.509 1.00 56.38 86 THR A N 1
ATOM 673 C CA . THR A 1 86 ? 26.884 5.348 6.977 1.00 56.38 86 THR A CA 1
ATOM 674 C C . THR A 1 86 ? 26.578 6.274 8.152 1.00 56.38 86 THR A C 1
ATOM 676 O O . THR A 1 86 ? 25.720 5.966 8.980 1.00 56.38 86 THR A O 1
ATOM 679 N N . VAL A 1 87 ? 27.268 7.414 8.236 1.00 60.78 87 VAL A N 1
ATOM 680 C CA . VAL A 1 87 ? 26.867 8.512 9.125 1.00 60.78 87 VAL A CA 1
ATOM 681 C C . VAL A 1 87 ? 25.676 9.203 8.470 1.00 60.78 87 VAL A C 1
ATOM 683 O O . VAL A 1 87 ? 25.800 9.782 7.395 1.00 60.78 87 VAL A O 1
ATOM 686 N N . ILE A 1 88 ? 24.502 9.096 9.089 1.00 63.94 88 ILE A N 1
ATOM 687 C CA . ILE A 1 88 ? 23.331 9.872 8.678 1.00 63.94 88 ILE A CA 1
ATOM 688 C C . ILE A 1 88 ? 23.491 11.269 9.278 1.00 63.94 88 ILE A C 1
ATOM 690 O O . ILE A 1 88 ? 23.278 11.460 10.476 1.00 63.94 88 ILE A O 1
ATOM 694 N N . ASP A 1 89 ? 23.863 12.239 8.445 1.00 51.00 89 ASP A 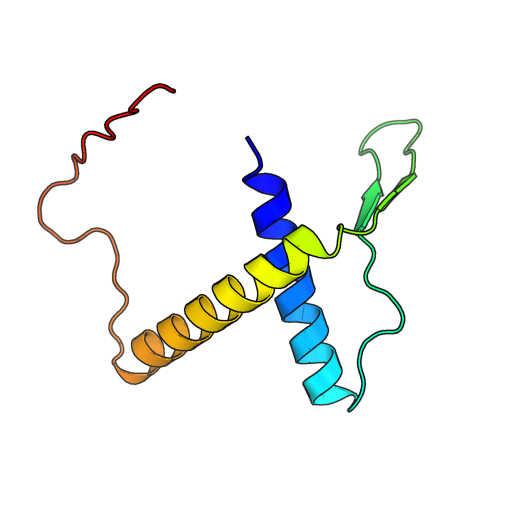N 1
ATOM 695 C CA . ASP A 1 89 ? 23.844 13.646 8.831 1.00 51.00 89 ASP A CA 1
ATOM 696 C C . ASP A 1 89 ? 22.397 14.143 8.872 1.00 51.00 89 ASP A C 1
ATOM 698 O O . ASP A 1 89 ? 21.750 14.393 7.852 1.00 51.00 89 ASP A O 1
ATOM 702 N N . PHE A 1 90 ? 21.875 14.303 10.086 1.00 54.06 90 PHE A N 1
ATOM 703 C CA . PHE A 1 90 ? 20.644 15.045 10.314 1.00 54.06 90 PHE A CA 1
ATOM 704 C C . PHE A 1 90 ? 20.941 16.541 10.167 1.00 54.06 90 PHE A C 1
ATOM 706 O O . PHE A 1 90 ? 21.219 17.225 11.152 1.00 54.06 90 PHE A O 1
ATOM 713 N N . TYR A 1 91 ? 20.867 17.080 8.949 1.00 47.12 91 TYR A N 1
ATOM 714 C CA . TYR A 1 91 ? 20.758 18.529 8.809 1.00 47.12 91 TYR A CA 1
ATOM 715 C C . TYR A 1 91 ? 19.413 18.989 9.388 1.00 47.12 91 TYR A C 1
ATOM 717 O O . TYR A 1 91 ? 18.332 18.615 8.932 1.0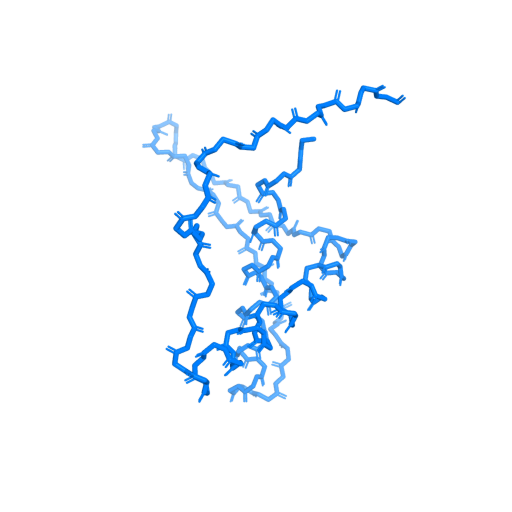0 47.12 91 TYR A O 1
ATOM 725 N N . SER A 1 92 ? 19.519 19.768 10.463 1.00 43.69 92 SER A N 1
ATOM 726 C CA . SER A 1 92 ? 18.432 20.412 11.191 1.00 43.69 92 SER A CA 1
ATOM 727 C C . SER A 1 92 ? 17.991 21.695 10.480 1.00 43.69 92 SER A C 1
ATOM 729 O O . SER A 1 92 ? 18.805 22.607 10.365 1.00 43.69 92 SER A O 1
ATOM 731 N N . LYS A 1 93 ? 16.683 21.749 10.186 1.00 42.34 93 LYS A N 1
ATOM 732 C CA . LYS A 1 93 ? 15.799 22.898 9.884 1.00 42.34 93 LYS A CA 1
ATOM 733 C C . LYS A 1 93 ? 16.134 23.815 8.710 1.00 42.34 93 LYS A C 1
ATOM 735 O O . LYS A 1 93 ? 17.112 24.581 8.795 1.00 42.34 93 LYS A O 1
#

Secondary structure (DSSP, 8-state):
--HHHHHHHHHHHHHHHHHHHHHSS--S---EEEE-SSTT--EEEE---HHHHHHHHHHHHHHHHHHHHHHHHT----S-SS-S---------

pLDDT: mean 86.5, std 16.66, range [42.34, 98.44]